Protein AF-A0A3S4L5P3-F1 (afdb_monomer_lite)

Foldseek 3Di:
DAADEAEAEWEQDCVTVVVVLVVCLVVLPPPSYQYEYEYADQRQVVSVVSPHHYDHDPPVPRCPSVVVQDDPPNQDPVNVVD

Organism: NCBI:txid78535

Sequence (82 aa):
MSRIKIDAVVVPLSGHLYPVLLLLAPLLHDPNFEIRIFTGSQKQKVAEDMGFTVVPIMKDQVDFFDKISTNHRQLNLLTAYK

Secondary structure (DSSP, 8-state):
-PPEEEEEE--S-HHHHHHHHHHHGGGTT-TTEEEEEEEEGGGHHHHHHTT-EEEEESTT-TTHHHHHH--TT---TTTTT-

pLDDT: mean 87.82, std 12.84, range [55.41, 98.06]

Structure (mmCIF, N/CA/C/O backbone):
data_AF-A0A3S4L5P3-F1
#
_entry.id   AF-A0A3S4L5P3-F1
#
loop_
_atom_site.group_PDB
_atom_site.id
_atom_site.type_symbol
_atom_site.label_atom_id
_atom_site.label_alt_id
_atom_site.label_comp_id
_atom_site.label_asym_id
_atom_site.label_entity_id
_atom_site.label_seq_id
_atom_site.pdbx_PDB_ins_code
_atom_site.Cartn_x
_atom_site.Cartn_y
_atom_site.Cartn_z
_atom_site.occupancy
_atom_site.B_iso_or_equiv
_atom_site.auth_seq_id
_atom_site.auth_comp_id
_atom_site.auth_asym_id
_atom_site.auth_atom_id
_atom_site.pdbx_PDB_model_num
ATOM 1 N N . MET A 1 1 ? -18.459 7.890 16.210 1.00 63.19 1 MET A N 1
ATOM 2 C CA . MET A 1 1 ? -17.293 8.693 15.776 1.00 63.19 1 MET A CA 1
ATOM 3 C C . MET A 1 1 ? -17.060 8.428 14.296 1.00 63.19 1 MET A C 1
ATOM 5 O O . MET A 1 1 ? -17.314 7.309 13.867 1.00 63.19 1 MET A O 1
ATOM 9 N N . SER A 1 2 ? -16.660 9.428 13.507 1.00 82.94 2 SER A 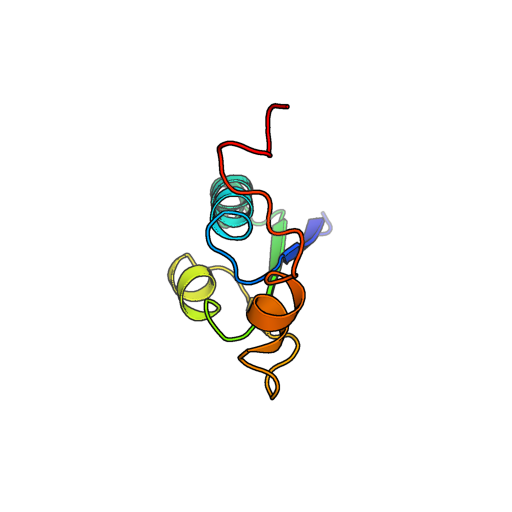N 1
ATOM 10 C CA . SER A 1 2 ? -16.286 9.208 12.103 1.00 82.94 2 SER A CA 1
ATOM 11 C C . SER A 1 2 ? -14.933 8.500 12.034 1.00 82.94 2 SER A C 1
ATOM 13 O O . SER A 1 2 ? -13.997 8.912 12.713 1.00 82.94 2 SER A O 1
ATOM 15 N N . ARG A 1 3 ? -14.839 7.451 11.216 1.00 91.12 3 ARG A N 1
ATOM 16 C CA . ARG A 1 3 ? -13.615 6.673 10.997 1.00 91.12 3 ARG A CA 1
ATOM 17 C C . ARG A 1 3 ? -12.496 7.550 10.411 1.00 91.12 3 ARG A C 1
ATOM 19 O O . ARG A 1 3 ? -12.763 8.337 9.502 1.00 91.12 3 ARG A O 1
ATOM 26 N N . ILE A 1 4 ? -11.266 7.416 10.906 1.00 96.56 4 ILE A N 1
ATOM 27 C CA . ILE A 1 4 ? -10.075 8.084 10.363 1.00 96.56 4 ILE A CA 1
ATOM 28 C C . ILE A 1 4 ? -9.657 7.357 9.084 1.00 96.56 4 ILE A C 1
ATOM 30 O O . ILE A 1 4 ? -9.503 6.138 9.079 1.00 96.56 4 ILE A O 1
ATOM 34 N N . LYS A 1 5 ? -9.465 8.100 7.992 1.00 96.81 5 LYS A N 1
ATOM 35 C CA . LYS A 1 5 ? -9.038 7.541 6.705 1.00 96.81 5 LYS A CA 1
ATOM 36 C C . LYS A 1 5 ? -7.548 7.764 6.490 1.00 96.81 5 LYS A C 1
ATOM 38 O O . LYS A 1 5 ? -7.080 8.894 6.605 1.00 96.81 5 LYS A O 1
ATOM 43 N N . ILE A 1 6 ? -6.829 6.698 6.157 1.00 97.69 6 ILE A N 1
ATOM 44 C CA . ILE A 1 6 ? -5.406 6.716 5.824 1.00 97.69 6 ILE A CA 1
ATOM 45 C C . ILE A 1 6 ? -5.246 6.179 4.403 1.00 97.69 6 ILE A C 1
ATOM 47 O O . ILE A 1 6 ? -5.436 4.990 4.147 1.00 97.69 6 ILE A O 1
ATOM 51 N N . ASP A 1 7 ? -4.850 7.061 3.492 1.00 97.81 7 ASP A N 1
ATOM 52 C CA . ASP A 1 7 ? -4.456 6.700 2.134 1.00 97.81 7 ASP A CA 1
ATOM 53 C C . ASP A 1 7 ? -2.931 6.773 2.034 1.00 97.81 7 ASP A C 1
ATOM 55 O O . ASP A 1 7 ? -2.347 7.858 2.024 1.00 97.81 7 ASP A O 1
ATOM 59 N N . ALA A 1 8 ? -2.271 5.617 1.984 1.00 97.50 8 ALA A N 1
ATOM 60 C CA . ALA A 1 8 ? -0.820 5.545 1.869 1.00 97.50 8 ALA A CA 1
ATOM 61 C C . ALA A 1 8 ? -0.418 5.340 0.408 1.00 97.50 8 ALA A C 1
ATOM 63 O O . ALA A 1 8 ? -0.734 4.313 -0.192 1.00 97.50 8 ALA A O 1
ATOM 64 N N . VAL A 1 9 ? 0.296 6.310 -0.163 1.00 96.62 9 VAL A N 1
ATOM 65 C CA . VAL A 1 9 ? 0.830 6.228 -1.527 1.00 96.62 9 VAL A CA 1
ATOM 66 C C . VAL A 1 9 ? 2.281 5.783 -1.463 1.00 96.62 9 VAL A C 1
ATOM 68 O O . VAL A 1 9 ? 3.117 6.463 -0.869 1.00 96.62 9 VAL A O 1
ATOM 71 N N . VAL A 1 10 ? 2.589 4.638 -2.065 1.00 95.50 10 VAL A N 1
ATOM 72 C CA . VAL A 1 10 ? 3.919 4.036 -1.977 1.00 95.50 10 VAL A CA 1
ATOM 73 C C . VAL A 1 10 ? 4.286 3.307 -3.264 1.00 95.50 10 VAL A C 1
ATOM 75 O O . VAL A 1 10 ? 3.493 2.565 -3.843 1.00 95.50 10 VAL A O 1
ATOM 78 N N . VAL A 1 11 ? 5.518 3.512 -3.728 1.00 93.44 11 VAL A N 1
ATOM 79 C CA . VAL A 1 11 ? 6.048 2.815 -4.906 1.00 93.44 11 VAL A CA 1
ATOM 80 C C . VAL A 1 11 ? 6.170 1.307 -4.631 1.00 93.44 11 VAL A C 1
ATOM 82 O O . VAL A 1 11 ? 6.494 0.926 -3.503 1.00 93.44 11 VAL A O 1
ATOM 85 N N . PRO A 1 12 ? 5.957 0.425 -5.626 1.00 92.94 12 PRO A N 1
ATOM 86 C CA . PRO A 1 12 ? 5.972 -1.032 -5.451 1.00 92.94 12 PRO A CA 1
ATOM 87 C C . PRO A 1 12 ? 7.397 -1.613 -5.314 1.00 92.94 12 PRO A C 1
ATOM 89 O O . PRO A 1 12 ? 7.679 -2.717 -5.772 1.00 92.94 12 PRO A O 1
ATOM 92 N N . LEU A 1 13 ? 8.310 -0.887 -4.662 1.00 91.00 13 LEU A N 1
ATOM 93 C CA . LEU A 1 13 ? 9.684 -1.308 -4.384 1.00 91.00 13 LEU A CA 1
ATOM 94 C C . LEU A 1 13 ? 9.773 -1.819 -2.946 1.00 91.00 13 LEU A C 1
ATOM 96 O O . LEU A 1 13 ? 9.303 -1.147 -2.031 1.00 91.00 13 LEU A O 1
ATOM 100 N N . SER A 1 14 ? 10.406 -2.974 -2.712 1.00 90.56 14 SER A N 1
ATOM 101 C CA . SER A 1 14 ? 10.399 -3.634 -1.390 1.00 90.56 14 SER A CA 1
ATOM 102 C C . SER A 1 14 ? 10.868 -2.721 -0.250 1.00 90.56 14 SER A C 1
ATOM 104 O O . SER A 1 14 ? 10.234 -2.682 0.800 1.00 90.56 14 SER A O 1
ATOM 106 N N . GLY A 1 15 ? 11.933 -1.939 -0.475 1.00 91.38 15 GLY A N 1
ATOM 107 C CA . GLY A 1 15 ? 12.478 -1.001 0.517 1.00 91.38 15 GLY A CA 1
ATOM 108 C C . GLY A 1 15 ? 11.580 0.199 0.837 1.00 91.38 15 GLY A C 1
ATOM 109 O O . GLY A 1 15 ? 11.897 0.962 1.738 1.00 91.38 15 GLY A O 1
ATOM 110 N N . HIS A 1 16 ? 10.472 0.364 0.113 1.00 92.69 16 HIS A N 1
ATOM 111 C CA . HIS A 1 16 ? 9.494 1.432 0.315 1.00 92.69 16 HIS A CA 1
ATOM 112 C C . HIS A 1 16 ? 8.160 0.846 0.784 1.00 92.69 16 HIS A C 1
ATOM 114 O O . HIS A 1 16 ? 7.617 1.268 1.801 1.00 92.69 16 HIS A O 1
ATOM 120 N N . LEU A 1 17 ? 7.663 -0.178 0.082 1.00 95.31 17 LEU A N 1
ATOM 121 C CA . LEU A 1 17 ? 6.381 -0.812 0.366 1.00 95.31 17 LEU A CA 1
ATOM 122 C C . LEU A 1 17 ? 6.364 -1.483 1.745 1.00 95.31 17 LEU A C 1
ATOM 124 O O . LEU A 1 17 ? 5.466 -1.212 2.534 1.00 95.31 17 LEU A O 1
ATOM 128 N N . TYR A 1 18 ? 7.348 -2.326 2.075 1.00 96.69 18 TYR A N 1
ATOM 129 C CA . TYR A 1 18 ? 7.301 -3.103 3.321 1.00 96.69 18 TYR A CA 1
ATOM 130 C C . TYR A 1 18 ? 7.354 -2.248 4.589 1.00 96.69 18 TYR A C 1
ATOM 132 O O . TYR A 1 18 ? 6.545 -2.508 5.478 1.00 96.69 18 TYR A O 1
ATOM 140 N N . PRO A 1 19 ? 8.210 -1.213 4.695 1.00 97.69 19 PRO A N 1
ATOM 141 C CA . PRO A 1 19 ? 8.170 -0.315 5.846 1.00 97.69 19 PRO A CA 1
ATOM 142 C C . PRO A 1 19 ? 6.793 0.325 6.062 1.00 97.69 19 PRO A C 1
ATOM 144 O O . PRO A 1 19 ? 6.322 0.379 7.194 1.00 97.69 19 PRO A O 1
ATOM 147 N N . VAL A 1 20 ? 6.120 0.750 4.985 1.00 97.94 20 VAL A N 1
ATOM 148 C CA . VAL A 1 20 ? 4.775 1.343 5.066 1.00 97.94 20 VAL A CA 1
ATOM 149 C C . VAL A 1 20 ? 3.739 0.312 5.512 1.00 97.94 20 VAL A C 1
ATOM 151 O O . VAL A 1 20 ? 2.955 0.592 6.417 1.00 97.94 20 VAL A O 1
ATOM 154 N N . LEU A 1 21 ? 3.748 -0.890 4.926 1.00 97.75 21 LEU A N 1
ATOM 155 C CA . LEU A 1 21 ? 2.815 -1.952 5.317 1.00 97.75 21 LEU A CA 1
ATOM 156 C C . LEU A 1 21 ? 3.006 -2.355 6.784 1.00 97.75 21 LEU A C 1
ATOM 158 O O . LEU A 1 21 ? 2.026 -2.474 7.511 1.00 97.75 21 LEU A O 1
ATOM 162 N N . LEU A 1 22 ? 4.251 -2.513 7.242 1.00 97.94 22 LEU A N 1
ATOM 163 C CA . LEU A 1 22 ? 4.555 -2.876 8.629 1.00 97.94 22 LEU A CA 1
ATOM 164 C C . LEU A 1 22 ? 4.190 -1.768 9.621 1.00 97.94 22 LEU A C 1
ATOM 166 O O . LEU A 1 22 ? 3.721 -2.072 10.714 1.00 97.94 22 LEU A O 1
ATOM 170 N N . LEU A 1 23 ? 4.359 -0.500 9.239 1.00 97.94 23 LEU A N 1
ATOM 171 C CA . LEU A 1 23 ? 3.937 0.639 10.055 1.00 97.94 23 LEU A CA 1
ATOM 172 C C . LEU A 1 23 ? 2.414 0.666 10.250 1.00 97.94 23 LEU A C 1
ATOM 174 O O . LEU A 1 23 ? 1.939 1.001 11.333 1.00 97.94 23 LEU A O 1
ATOM 178 N N . LEU A 1 24 ? 1.650 0.324 9.209 1.00 97.88 24 LEU A N 1
ATOM 179 C CA . LEU A 1 24 ? 0.187 0.408 9.219 1.00 97.88 24 LEU A CA 1
ATOM 180 C C . LEU A 1 24 ? -0.504 -0.881 9.683 1.00 97.88 24 LEU A C 1
ATOM 182 O O . LEU A 1 24 ? -1.658 -0.826 10.103 1.00 97.88 24 LEU A O 1
ATOM 186 N N . ALA A 1 25 ? 0.179 -2.028 9.638 1.00 97.50 25 ALA A N 1
ATOM 187 C CA . ALA A 1 25 ? -0.389 -3.332 9.984 1.00 97.50 25 ALA A CA 1
ATOM 188 C C . ALA A 1 25 ? -1.058 -3.385 11.375 1.00 97.50 25 ALA A C 1
ATOM 190 O O . ALA A 1 25 ? -2.146 -3.956 11.469 1.00 97.50 25 ALA A O 1
ATOM 191 N N . PRO A 1 26 ? -0.514 -2.760 12.442 1.00 97.50 26 PRO A N 1
ATOM 192 C CA . PRO A 1 26 ? -1.166 -2.767 13.755 1.00 97.50 26 PRO A CA 1
ATOM 193 C C . PRO A 1 26 ? -2.550 -2.101 13.778 1.00 97.50 26 PRO A C 1
ATOM 195 O O . PRO A 1 26 ? -3.344 -2.380 14.671 1.00 97.50 26 PRO A O 1
ATOM 198 N N . LEU A 1 27 ? -2.845 -1.228 12.811 1.00 97.00 27 LEU A N 1
ATOM 199 C CA . LEU A 1 27 ? -4.093 -0.463 12.735 1.00 97.00 27 LEU A CA 1
ATOM 200 C C . LEU A 1 27 ? -5.160 -1.138 11.859 1.00 97.00 27 LEU A C 1
ATOM 202 O O . LEU A 1 27 ? -6.289 -0.662 11.791 1.00 97.00 27 LEU A O 1
ATOM 206 N N . LEU A 1 28 ? -4.823 -2.238 11.178 1.00 94.81 28 LEU A N 1
ATOM 207 C CA . LEU A 1 28 ? -5.656 -2.831 10.127 1.00 94.81 28 LEU A CA 1
ATOM 208 C C . LEU A 1 28 ? -7.015 -3.349 10.629 1.00 94.81 28 LEU A C 1
ATOM 210 O O . LEU A 1 28 ? -8.002 -3.331 9.897 1.00 94.81 28 LEU A O 1
ATOM 214 N N . HIS A 1 29 ? -7.060 -3.810 11.880 1.00 92.62 29 HIS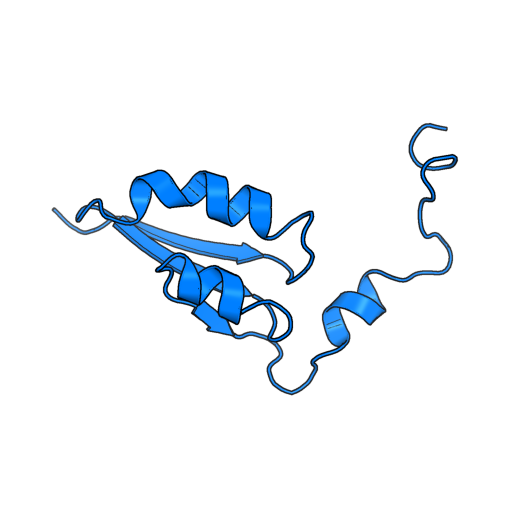 A N 1
ATOM 215 C CA . HIS A 1 29 ? -8.260 -4.365 12.512 1.00 92.62 29 HIS A CA 1
ATOM 216 C C . HIS A 1 29 ? -8.940 -3.398 13.483 1.00 92.62 29 HIS A C 1
ATOM 218 O O . HIS A 1 29 ? -9.963 -3.747 14.074 1.00 92.62 29 HIS A O 1
ATOM 224 N N . ASP A 1 30 ? -8.396 -2.193 13.657 1.00 95.81 30 ASP A N 1
ATOM 225 C CA . ASP A 1 30 ? -9.022 -1.185 14.498 1.00 95.81 30 ASP A CA 1
ATOM 226 C C . ASP A 1 30 ? -10.187 -0.533 13.720 1.00 95.81 30 ASP A C 1
ATOM 228 O O . ASP A 1 30 ? -9.970 0.091 12.675 1.00 95.81 30 ASP A O 1
ATOM 232 N N . PRO A 1 31 ? -11.442 -0.647 14.205 1.00 94.50 31 PRO A N 1
ATOM 233 C CA . PRO A 1 31 ? -12.617 -0.118 13.511 1.00 94.50 31 PRO A CA 1
ATOM 234 C C . PRO A 1 31 ? -12.614 1.412 13.387 1.00 94.50 31 PRO A C 1
ATOM 236 O O . PRO A 1 31 ? -13.401 1.963 12.611 1.00 94.50 31 PRO A O 1
ATOM 239 N N . ASN A 1 32 ? -11.739 2.108 14.117 1.00 96.31 32 ASN A N 1
ATOM 240 C CA . ASN A 1 32 ? -11.547 3.548 13.999 1.00 96.31 32 ASN A CA 1
ATOM 241 C C . ASN A 1 32 ? -10.769 3.947 12.740 1.00 96.31 32 ASN A C 1
ATOM 243 O O . ASN A 1 32 ? -10.761 5.137 12.419 1.00 96.31 32 ASN A O 1
ATOM 247 N N . PHE A 1 33 ? -10.190 2.996 11.994 1.00 97.19 33 PHE A N 1
ATOM 248 C CA . PHE A 1 33 ? -9.389 3.275 10.803 1.00 97.19 33 PHE A CA 1
ATOM 249 C C . PHE A 1 33 ? -9.952 2.654 9.513 1.00 97.19 33 PHE A C 1
ATOM 251 O O . PHE A 1 33 ? -10.521 1.563 9.477 1.00 97.19 33 PHE A O 1
ATOM 258 N N . GLU A 1 34 ? -9.794 3.390 8.416 1.00 96.75 34 GLU A N 1
ATOM 259 C CA . GLU A 1 34 ? -9.964 2.939 7.034 1.00 96.75 34 GLU A CA 1
ATOM 260 C C . GLU A 1 34 ? -8.626 3.107 6.332 1.00 96.75 34 GLU A C 1
ATOM 262 O O . GLU A 1 34 ? -8.189 4.242 6.144 1.00 96.75 34 GLU A O 1
ATOM 267 N N . ILE A 1 35 ? -7.971 2.012 5.954 1.00 98.00 35 ILE A N 1
ATOM 268 C CA .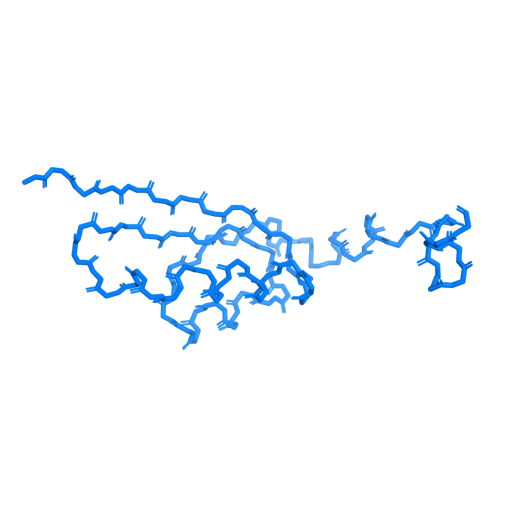 ILE A 1 35 ? -6.629 2.079 5.372 1.00 98.00 35 ILE A CA 1
ATOM 269 C C . ILE A 1 35 ? -6.660 1.570 3.938 1.00 98.00 35 ILE A C 1
ATOM 271 O O . ILE A 1 35 ? -7.133 0.461 3.674 1.00 98.00 35 ILE A O 1
ATOM 275 N N . ARG A 1 36 ? -6.128 2.374 3.014 1.00 98.00 36 ARG A N 1
ATOM 276 C CA . ARG A 1 36 ? -5.928 1.994 1.613 1.00 98.00 36 ARG A CA 1
ATOM 277 C C . ARG A 1 36 ? -4.484 2.220 1.197 1.00 98.00 36 ARG A C 1
ATOM 279 O O . ARG A 1 36 ? -3.884 3.241 1.529 1.00 98.00 36 ARG A O 1
ATOM 286 N N . ILE A 1 37 ? -3.950 1.281 0.428 1.00 98.06 37 ILE A N 1
ATOM 287 C CA . ILE A 1 37 ? -2.596 1.349 -0.120 1.00 98.06 37 ILE A CA 1
ATOM 288 C C . ILE A 1 37 ? -2.687 1.638 -1.612 1.00 98.06 37 ILE A C 1
ATOM 290 O O . ILE A 1 37 ? -3.220 0.838 -2.375 1.00 98.06 37 ILE A O 1
ATOM 294 N N . PHE A 1 38 ? -2.145 2.770 -2.039 1.00 96.94 38 PHE A N 1
ATOM 295 C CA . PHE A 1 38 ? -2.001 3.130 -3.441 1.00 96.94 38 PHE A CA 1
ATOM 296 C C . PHE A 1 38 ? -0.598 2.736 -3.896 1.00 96.94 38 PHE A C 1
ATOM 298 O O . PHE A 1 38 ? 0.386 3.353 -3.488 1.00 96.94 38 PHE A O 1
ATOM 305 N N . THR A 1 39 ? -0.494 1.691 -4.716 1.00 95.12 39 THR A N 1
ATOM 306 C CA . THR A 1 39 ? 0.798 1.167 -5.183 1.00 95.12 39 THR A CA 1
ATOM 307 C C . THR A 1 39 ? 0.709 0.587 -6.593 1.00 95.12 39 THR A C 1
ATOM 309 O O . THR A 1 39 ? -0.383 0.412 -7.130 1.00 95.12 39 THR A O 1
ATOM 312 N N . GLY A 1 40 ? 1.855 0.340 -7.227 1.00 92.25 40 GLY A N 1
ATOM 313 C CA . GLY A 1 40 ? 1.910 -0.246 -8.567 1.00 92.25 40 GLY A CA 1
ATOM 314 C C . GLY A 1 40 ? 1.652 -1.757 -8.579 1.00 92.25 40 GLY A C 1
ATOM 315 O O . GLY A 1 40 ? 1.769 -2.440 -7.560 1.00 92.25 40 GLY A O 1
ATOM 316 N N . SER A 1 41 ? 1.347 -2.295 -9.760 1.00 87.38 41 SER A N 1
ATOM 317 C CA . SER A 1 41 ? 0.889 -3.680 -9.962 1.00 87.38 41 SER A CA 1
ATOM 318 C C . SER A 1 41 ? 1.873 -4.753 -9.467 1.00 87.38 41 SER A C 1
ATOM 320 O O . SER A 1 41 ? 1.452 -5.799 -8.983 1.00 87.38 41 SER A O 1
ATOM 322 N N . GLN A 1 42 ? 3.186 -4.502 -9.552 1.00 85.12 42 GLN A N 1
ATOM 323 C CA . GLN A 1 42 ? 4.243 -5.505 -9.326 1.00 85.12 42 GLN A CA 1
ATOM 324 C C . GLN A 1 42 ? 4.248 -6.151 -7.928 1.00 85.12 42 GLN A C 1
ATOM 326 O O . GLN A 1 42 ? 4.733 -7.272 -7.774 1.00 85.12 42 GLN A O 1
ATOM 331 N N . LYS A 1 43 ? 3.736 -5.466 -6.896 1.00 85.12 43 LYS A N 1
ATOM 332 C CA . LYS A 1 43 ? 3.693 -5.977 -5.509 1.00 85.12 43 LYS A CA 1
ATOM 333 C C . LYS A 1 43 ? 2.347 -5.773 -4.819 1.00 85.12 43 LYS A C 1
ATOM 335 O O . LYS A 1 43 ? 2.256 -5.911 -3.601 1.00 85.12 43 LYS A O 1
ATOM 340 N N . GLN A 1 44 ? 1.299 -5.501 -5.594 1.00 90.69 44 GLN A N 1
ATOM 341 C CA . GLN A 1 44 ? -0.071 -5.357 -5.096 1.00 90.69 44 GLN A CA 1
ATOM 342 C C . GLN A 1 44 ? -0.482 -6.551 -4.227 1.00 90.69 44 GLN A C 1
ATOM 344 O O . GLN A 1 44 ? -0.963 -6.365 -3.111 1.00 90.69 44 GLN A O 1
ATOM 349 N N . LYS A 1 45 ? -0.210 -7.769 -4.711 1.00 93.19 45 LYS A N 1
ATOM 350 C CA . LYS A 1 45 ? -0.631 -9.008 -4.056 1.00 93.19 45 LYS A CA 1
ATOM 351 C C . LYS A 1 45 ? -0.112 -9.142 -2.621 1.00 93.19 45 LYS A C 1
ATOM 353 O O . LYS A 1 45 ? -0.821 -9.643 -1.764 1.00 93.19 45 LYS A O 1
ATOM 358 N N . VAL A 1 46 ? 1.082 -8.616 -2.333 1.00 94.00 46 VAL A N 1
ATOM 359 C CA . VAL A 1 46 ? 1.661 -8.661 -0.981 1.00 94.00 46 VAL A CA 1
ATOM 360 C C . VAL A 1 46 ? 0.848 -7.825 0.007 1.00 94.00 46 VAL A C 1
ATOM 362 O O . VAL A 1 46 ? 0.587 -8.269 1.119 1.00 94.00 46 VAL A O 1
ATOM 365 N N . ALA A 1 47 ? 0.430 -6.621 -0.392 1.00 95.69 47 ALA A N 1
ATOM 366 C CA . ALA A 1 47 ? -0.392 -5.768 0.460 1.00 95.69 47 ALA A CA 1
ATOM 367 C C . A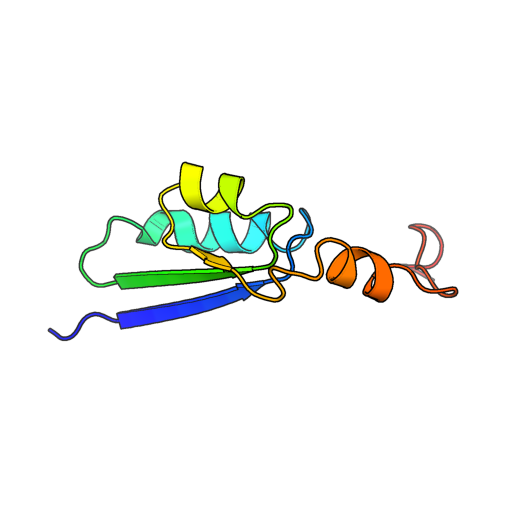LA A 1 47 ? -1.804 -6.356 0.648 1.00 95.69 47 ALA A C 1
ATOM 369 O O . ALA A 1 47 ? -2.333 -6.322 1.758 1.00 95.69 47 ALA A O 1
ATOM 370 N N . GLU A 1 48 ? -2.378 -6.951 -0.401 1.00 97.00 48 GLU A N 1
ATOM 371 C CA . GLU A 1 48 ? -3.667 -7.653 -0.319 1.00 97.00 48 GLU A CA 1
ATOM 372 C C . GLU A 1 48 ? -3.609 -8.864 0.619 1.00 97.00 48 GLU A C 1
ATOM 374 O O . GLU A 1 48 ? -4.493 -9.030 1.455 1.00 97.00 48 GLU A O 1
ATOM 379 N N . ASP A 1 49 ? -2.559 -9.683 0.524 1.00 96.88 49 ASP A N 1
ATOM 380 C CA . ASP A 1 49 ? -2.387 -10.877 1.360 1.00 96.88 49 ASP A CA 1
ATOM 381 C C . ASP A 1 49 ? -2.148 -10.517 2.841 1.00 96.88 49 ASP A C 1
ATOM 383 O O . ASP A 1 49 ? -2.481 -11.298 3.729 1.00 96.88 49 ASP A O 1
ATOM 387 N N . MET A 1 50 ? -1.640 -9.310 3.127 1.00 95.81 50 MET A N 1
ATOM 388 C CA . MET A 1 50 ? -1.577 -8.741 4.484 1.00 95.81 50 MET A CA 1
ATOM 389 C C . MET A 1 50 ? -2.923 -8.179 4.983 1.00 95.81 50 MET A C 1
ATOM 391 O O . MET A 1 50 ? -3.010 -7.738 6.128 1.00 95.81 50 MET A O 1
ATOM 395 N N . GLY A 1 51 ? -3.967 -8.180 4.149 1.00 96.38 51 GLY A N 1
ATOM 396 C CA . GLY A 1 51 ? -5.315 -7.721 4.492 1.00 96.38 51 GLY A CA 1
ATOM 397 C C . GLY A 1 51 ? -5.605 -6.253 4.164 1.00 96.38 51 GLY A C 1
ATOM 398 O O . GLY A 1 51 ? -6.683 -5.758 4.498 1.00 96.38 51 GLY A O 1
ATOM 399 N N . PHE A 1 52 ? -4.688 -5.535 3.506 1.00 97.56 52 PHE A N 1
ATOM 400 C CA . PHE A 1 52 ? -4.945 -4.153 3.103 1.00 97.56 52 PHE A CA 1
ATOM 401 C C . PHE A 1 52 ? -5.888 -4.080 1.902 1.00 97.56 52 PHE A C 1
ATOM 403 O O . PHE A 1 52 ? -5.810 -4.870 0.962 1.00 97.56 52 PHE A O 1
ATOM 410 N N . THR A 1 53 ? -6.721 -3.037 1.875 1.00 97.19 53 THR A N 1
ATOM 411 C CA . THR A 1 53 ? -7.380 -2.620 0.633 1.00 97.19 53 THR A CA 1
ATOM 412 C C . THR A 1 53 ? -6.346 -1.948 -0.266 1.00 97.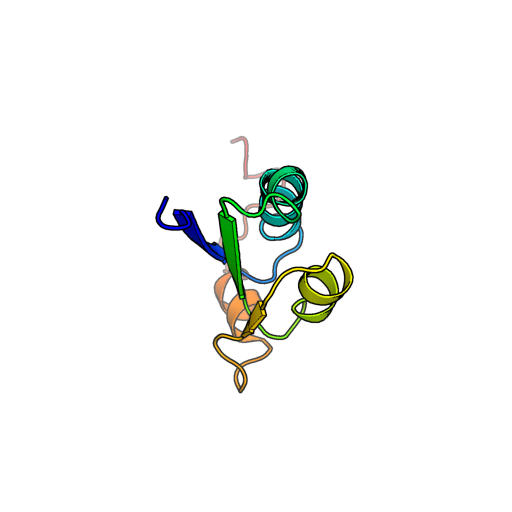19 53 THR A C 1
ATOM 414 O O . THR A 1 53 ? -5.745 -0.947 0.127 1.00 97.19 53 THR A O 1
ATOM 417 N N . VAL A 1 54 ? -6.143 -2.466 -1.477 1.00 97.06 54 VAL A N 1
ATOM 418 C CA . VAL A 1 54 ? -5.162 -1.917 -2.423 1.00 97.06 54 VAL A CA 1
ATOM 419 C C . VAL A 1 54 ? -5.861 -1.215 -3.581 1.00 97.06 54 VAL A C 1
ATOM 421 O O . VAL A 1 54 ? -6.792 -1.742 -4.186 1.00 97.06 54 VAL A O 1
ATOM 424 N N . VAL A 1 55 ? -5.392 -0.011 -3.903 1.00 96.31 55 VAL A N 1
ATOM 425 C CA . VAL A 1 55 ? -5.811 0.771 -5.066 1.00 96.31 55 VAL A CA 1
ATOM 426 C C . VAL A 1 55 ? -4.644 0.805 -6.054 1.00 96.31 55 VAL A C 1
ATOM 428 O O . VAL A 1 55 ? -3.682 1.546 -5.843 1.00 96.31 55 VAL A O 1
ATOM 431 N N . PRO A 1 56 ? -4.677 0.004 -7.133 1.00 92.88 56 PRO A N 1
ATOM 432 C CA . PRO A 1 56 ? -3.526 -0.098 -8.013 1.00 92.88 56 PRO A CA 1
ATOM 433 C C . PRO A 1 56 ? -3.415 1.148 -8.894 1.00 92.88 56 PRO A C 1
ATOM 435 O O . PRO A 1 56 ? -4.393 1.535 -9.543 1.00 92.88 56 PRO A O 1
ATOM 438 N N . ILE A 1 57 ? -2.223 1.737 -8.954 1.00 92.50 57 ILE A N 1
ATOM 439 C CA . ILE A 1 57 ? -1.884 2.861 -9.836 1.00 92.50 57 ILE A CA 1
ATOM 440 C C . ILE A 1 57 ? -0.985 2.386 -10.976 1.00 92.50 57 ILE A C 1
ATOM 442 O O . ILE A 1 57 ? -0.240 1.422 -10.822 1.00 92.50 57 ILE A O 1
ATOM 446 N N . MET A 1 58 ? -1.038 3.074 -12.121 1.00 89.38 58 MET A N 1
ATOM 447 C CA . MET A 1 58 ? -0.224 2.735 -13.298 1.00 89.38 58 MET A CA 1
ATOM 448 C C . MET A 1 58 ? -0.407 1.274 -13.759 1.00 89.38 58 MET A C 1
ATOM 450 O O . MET A 1 58 ? 0.559 0.616 -14.132 1.00 89.38 58 MET A O 1
ATOM 454 N N . LYS A 1 59 ? -1.649 0.758 -13.727 1.00 86.19 59 LYS A N 1
ATOM 455 C CA . LYS A 1 59 ? -1.978 -0.656 -14.010 1.00 86.19 59 LYS A CA 1
ATOM 456 C C . LYS A 1 59 ? -1.378 -1.171 -15.320 1.00 86.19 59 LYS A C 1
ATOM 458 O O . LYS A 1 59 ? -0.839 -2.273 -15.340 1.00 86.19 59 LYS A O 1
ATOM 463 N N . ASP A 1 60 ? -1.416 -0.342 -16.361 1.00 88.94 60 ASP A N 1
ATOM 464 C CA . ASP A 1 60 ? -0.947 -0.679 -17.711 1.00 88.94 60 ASP A CA 1
ATOM 465 C C . ASP A 1 60 ? 0.557 -0.422 -17.917 1.00 88.94 60 ASP A C 1
ATOM 467 O O . ASP A 1 60 ? 1.090 -0.642 -19.002 1.00 88.94 60 ASP A O 1
ATOM 471 N N . GLN A 1 61 ? 1.264 0.058 -16.888 1.00 87.38 61 GLN A N 1
ATOM 472 C CA . GLN A 1 61 ? 2.687 0.395 -16.944 1.00 87.38 61 GLN A CA 1
ATOM 473 C C . GLN A 1 61 ? 3.464 -0.343 -15.849 1.00 87.38 61 GLN A C 1
ATOM 475 O O . GLN A 1 61 ? 4.031 0.263 -14.939 1.00 87.38 61 GLN A O 1
ATOM 480 N N . VAL A 1 62 ? 3.500 -1.672 -15.957 1.00 81.12 62 VAL A N 1
ATOM 481 C CA . VAL A 1 62 ? 4.084 -2.569 -14.945 1.00 81.12 62 VAL A CA 1
ATOM 482 C C . VAL A 1 62 ? 5.530 -2.192 -14.596 1.00 81.12 62 VAL A C 1
ATOM 484 O O . VAL A 1 62 ? 5.868 -2.172 -13.420 1.00 81.12 62 VAL A O 1
ATOM 487 N N . ASP A 1 63 ? 6.340 -1.785 -15.578 1.00 85.38 63 ASP A N 1
ATOM 488 C CA . ASP A 1 63 ? 7.763 -1.455 -15.378 1.00 85.38 63 ASP A CA 1
ATOM 489 C C . ASP A 1 63 ? 8.025 0.032 -15.093 1.00 85.38 63 ASP A C 1
ATOM 491 O O . ASP A 1 63 ? 9.178 0.469 -15.087 1.00 85.38 63 ASP A O 1
ATOM 495 N N . PHE A 1 64 ? 6.984 0.856 -14.930 1.00 87.94 64 PHE A N 1
ATOM 496 C CA . PHE A 1 64 ? 7.144 2.307 -14.781 1.00 87.94 64 PHE A CA 1
ATOM 497 C C . PHE A 1 64 ? 8.056 2.657 -13.604 1.00 87.94 64 PHE A C 1
ATOM 499 O O . PHE A 1 64 ? 9.013 3.414 -13.759 1.00 87.94 64 PHE A O 1
ATOM 506 N N . PHE A 1 65 ? 7.784 2.064 -12.441 1.00 87.19 65 PHE A N 1
ATOM 507 C CA . PHE A 1 65 ? 8.515 2.349 -11.209 1.00 87.19 65 PHE A CA 1
ATOM 508 C C . PHE A 1 65 ? 9.970 1.871 -11.269 1.00 87.19 65 PHE A C 1
ATOM 510 O O . PHE A 1 65 ? 10.868 2.592 -10.834 1.00 87.19 65 PHE A O 1
ATOM 517 N N . ASP A 1 66 ? 10.223 0.719 -11.890 1.00 83.62 66 ASP A N 1
ATOM 518 C CA . ASP A 1 66 ? 11.584 0.219 -12.096 1.00 83.62 66 ASP A CA 1
ATOM 519 C C . ASP A 1 66 ? 12.380 1.133 -13.033 1.00 83.62 66 ASP A C 1
ATOM 521 O O . ASP A 1 66 ? 13.515 1.507 -12.717 1.00 83.62 66 ASP A O 1
ATOM 525 N N . LYS A 1 67 ? 11.764 1.575 -14.138 1.00 85.44 67 LYS A N 1
ATOM 526 C CA . LYS A 1 67 ? 12.386 2.482 -15.115 1.00 85.44 67 LYS A CA 1
ATOM 527 C C . LYS A 1 67 ? 12.769 3.825 -14.506 1.00 85.44 67 LYS A C 1
ATOM 529 O O . LYS A 1 67 ? 13.861 4.309 -14.777 1.00 85.44 67 LYS A O 1
ATOM 534 N N . ILE A 1 68 ? 11.911 4.423 -13.678 1.00 83.12 68 ILE A N 1
ATOM 535 C CA . ILE A 1 68 ? 12.226 5.716 -13.044 1.00 83.12 68 ILE A CA 1
ATOM 536 C C . ILE A 1 68 ? 13.214 5.578 -11.878 1.00 83.12 68 ILE A C 1
ATOM 538 O O . ILE A 1 68 ? 13.925 6.533 -11.568 1.00 83.12 68 ILE A O 1
ATOM 542 N N . SER A 1 69 ? 13.277 4.403 -11.237 1.00 76.94 69 SER A N 1
ATOM 543 C CA . SER A 1 69 ? 14.235 4.130 -10.157 1.00 76.94 69 SER A CA 1
ATOM 544 C C . SER A 1 69 ? 15.650 3.852 -10.678 1.00 76.94 69 SER A C 1
ATOM 546 O O . SER A 1 69 ? 16.636 4.103 -9.983 1.00 76.94 69 SER A O 1
ATOM 548 N N . THR A 1 70 ? 15.759 3.376 -11.921 1.00 73.50 70 THR A N 1
ATOM 549 C CA . THR A 1 70 ? 17.029 3.077 -12.581 1.00 73.50 70 THR A CA 1
ATOM 550 C C . THR A 1 70 ? 17.477 4.286 -13.396 1.00 73.50 70 THR A C 1
ATOM 552 O O . THR A 1 70 ? 16.965 4.552 -14.479 1.00 73.50 70 THR A O 1
ATOM 555 N N . ASN A 1 71 ? 18.461 5.030 -12.896 1.00 70.50 71 ASN A N 1
ATOM 556 C CA . ASN A 1 71 ? 19.083 6.121 -13.643 1.00 70.50 71 ASN A CA 1
ATOM 557 C C . ASN A 1 71 ? 20.607 5.945 -13.711 1.00 70.50 71 ASN A C 1
ATOM 559 O O . ASN A 1 71 ? 21.199 5.198 -12.941 1.00 70.50 71 ASN A O 1
ATOM 563 N N . HIS A 1 72 ? 21.259 6.660 -14.630 1.00 66.69 72 HIS A N 1
ATOM 564 C CA . HIS A 1 72 ? 22.718 6.630 -14.820 1.00 66.69 72 HIS A CA 1
ATOM 565 C C . HIS A 1 72 ? 23.520 7.103 -13.589 1.00 66.69 72 HIS A C 1
ATOM 567 O O . HIS A 1 72 ? 24.740 6.970 -13.566 1.00 66.69 72 HIS A O 1
ATOM 573 N N . ARG A 1 73 ? 22.848 7.663 -12.574 1.00 64.25 73 ARG A N 1
ATOM 574 C CA . ARG A 1 73 ? 23.412 8.072 -11.282 1.00 64.25 73 ARG A CA 1
ATOM 575 C C . ARG A 1 73 ? 23.016 7.124 -10.151 1.00 64.25 73 ARG A C 1
ATOM 577 O O . ARG A 1 73 ? 23.013 7.559 -9.002 1.00 64.25 73 ARG A O 1
ATOM 584 N N . GLN A 1 74 ? 22.630 5.880 -10.455 1.00 61.16 74 GLN A N 1
ATOM 585 C CA . GLN A 1 74 ? 22.228 4.908 -9.442 1.00 61.16 74 GLN A CA 1
ATOM 586 C C . GLN A 1 74 ? 23.290 4.882 -8.338 1.00 61.16 74 GLN A C 1
ATOM 588 O O . GLN A 1 74 ? 24.445 4.526 -8.583 1.00 61.16 74 GLN A O 1
ATOM 593 N N . LEU A 1 75 ? 22.904 5.330 -7.140 1.00 55.44 75 LEU A N 1
ATOM 594 C CA . LEU A 1 75 ? 23.785 5.318 -5.986 1.00 55.44 75 LEU A CA 1
ATOM 595 C C . LEU A 1 75 ? 24.003 3.850 -5.625 1.00 55.44 75 LEU A C 1
ATOM 597 O O . LEU A 1 75 ? 23.148 3.201 -5.027 1.00 55.44 75 LEU A O 1
ATOM 601 N N . ASN A 1 76 ? 25.129 3.292 -6.049 1.00 58.22 76 ASN A N 1
ATOM 602 C CA . ASN A 1 76 ? 25.617 2.047 -5.481 1.00 58.22 76 ASN A CA 1
ATOM 603 C C . ASN A 1 76 ? 26.036 2.306 -4.021 1.00 58.22 76 ASN A C 1
ATOM 605 O O . ASN A 1 76 ? 26.319 3.442 -3.643 1.00 58.22 76 ASN A O 1
ATOM 609 N N . LEU A 1 77 ? 26.074 1.267 -3.176 1.00 58.44 77 LEU A N 1
ATOM 610 C CA . LEU A 1 77 ? 26.411 1.403 -1.743 1.00 58.44 77 LEU A CA 1
ATOM 611 C C . LEU A 1 77 ? 27.686 2.236 -1.498 1.00 58.44 77 LEU A C 1
ATOM 613 O O . LEU A 1 77 ? 27.793 2.931 -0.496 1.00 58.44 77 LEU A O 1
ATOM 617 N N . LEU A 1 78 ? 28.627 2.193 -2.444 1.00 59.03 78 LEU A N 1
ATOM 618 C CA . LEU A 1 78 ? 29.892 2.926 -2.415 1.00 59.03 78 LEU A CA 1
ATOM 619 C C . LEU A 1 78 ? 29.767 4.432 -2.710 1.00 59.03 78 LEU A C 1
ATOM 621 O O . LEU A 1 78 ? 30.652 5.191 -2.324 1.00 59.03 78 LEU A O 1
ATOM 625 N N . THR A 1 79 ? 28.720 4.874 -3.410 1.00 59.28 79 THR A N 1
ATOM 626 C CA . THR A 1 79 ? 28.470 6.297 -3.714 1.00 59.28 79 THR A CA 1
ATOM 627 C C . THR A 1 79 ? 27.429 6.932 -2.801 1.00 59.28 79 THR A C 1
ATOM 629 O O . THR A 1 79 ? 27.422 8.150 -2.679 1.00 59.28 79 THR A O 1
ATOM 632 N N . ALA A 1 80 ? 26.593 6.144 -2.118 1.00 61.41 80 ALA A N 1
ATOM 633 C CA . ALA A 1 80 ? 25.563 6.657 -1.209 1.00 61.41 80 ALA A CA 1
A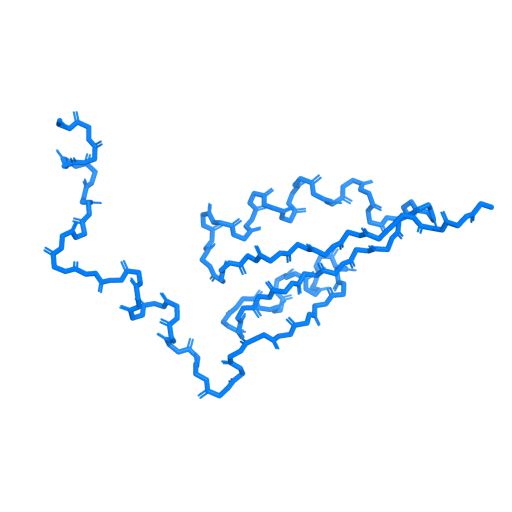TOM 634 C C . ALA A 1 80 ? 26.113 7.357 0.053 1.00 61.41 80 ALA A C 1
ATOM 636 O O . ALA A 1 80 ? 25.408 8.167 0.646 1.00 61.41 80 ALA A O 1
ATOM 637 N N . TYR A 1 81 ? 27.351 7.046 0.458 1.00 59.28 81 TYR A N 1
ATOM 638 C CA . TYR A 1 81 ? 27.989 7.552 1.685 1.00 59.28 81 TYR A CA 1
ATOM 639 C C . TYR A 1 81 ? 29.281 8.345 1.425 1.00 59.28 81 TYR A C 1
ATOM 641 O O . TYR A 1 81 ? 30.114 8.469 2.324 1.00 59.28 81 TYR A O 1
ATOM 649 N N . LYS A 1 82 ? 29.478 8.829 0.195 1.00 55.41 82 LYS A N 1
ATOM 650 C CA . LYS A 1 82 ? 30.573 9.749 -0.135 1.00 55.41 82 LYS A CA 1
ATOM 651 C C . LYS A 1 82 ? 30.166 11.201 0.055 1.00 55.41 82 LYS A C 1
ATOM 653 O O . LYS A 1 82 ? 29.000 11.523 -0.256 1.00 55.41 82 LYS A O 1
#

Radius of gyration: 15.21 Å; chains: 1; bounding box: 48×21×34 Å